Protein AF-A0A7N0UDF5-F1 (afdb_monomer)

InterPro domains:
  IPR001563 Peptidase S10, serine carboxypeptidase [PF00450] (53-94)
  IPR029058 Alpha/Beta hydrolase fold [G3DSA:3.40.50.1820] (39-102)
  IPR029058 Alpha/Beta hydrolase fold [SSF53474] (51-94)

Foldseek 3Di:
DVVVVVVVVVVVVVVPPPPVPQPPVNVVVVVVVVVVVVVVPPPDDPDCPPLNAAPDWDWDDPDPPDTDTDGHHDDPDADPPNVPRDDDDDDDDDDDPPPPPDD

pLDDT: mean 78.53, std 16.93, range [49.03, 97.62]

Mean predicted aligned error: 16.78 Å

Structure (mmCIF, N/CA/C/O backbone):
data_AF-A0A7N0UDF5-F1
#
_entry.id   AF-A0A7N0UDF5-F1
#
loop_
_atom_site.group_PDB
_atom_site.id
_atom_site.type_symbol
_atom_site.label_atom_id
_atom_site.label_alt_id
_atom_site.label_comp_id
_atom_site.label_asym_id
_atom_site.label_entity_id
_atom_site.label_seq_id
_atom_site.pdbx_PDB_ins_code
_atom_site.Cartn_x
_atom_site.Cartn_y
_atom_site.Cartn_z
_atom_site.occupancy
_atom_site.B_iso_or_equiv
_atom_site.auth_seq_id
_atom_site.auth_comp_id
_atom_site.auth_asym_id
_atom_site.auth_atom_id
_atom_site.pdbx_PDB_model_num
ATOM 1 N N . MET A 1 1 ? -1.816 78.831 23.791 1.00 57.28 1 MET A N 1
ATOM 2 C CA . MET A 1 1 ? -1.834 77.398 23.408 1.00 57.28 1 MET A CA 1
ATOM 3 C C . MET A 1 1 ? -1.584 77.232 21.901 1.00 57.28 1 MET A C 1
ATOM 5 O O . MET A 1 1 ? -2.392 76.650 21.199 1.00 57.28 1 MET A O 1
ATOM 9 N N . ILE A 1 2 ? -0.496 77.801 21.368 1.00 53.41 2 ILE A N 1
ATOM 10 C CA . ILE A 1 2 ? -0.152 77.733 19.926 1.00 53.41 2 ILE A CA 1
ATOM 11 C C . ILE A 1 2 ? 1.335 77.373 19.769 1.00 53.41 2 ILE A C 1
ATOM 13 O O . ILE A 1 2 ? 1.684 76.544 18.938 1.00 53.41 2 ILE A O 1
ATOM 17 N N . ILE A 1 3 ? 2.185 77.867 20.675 1.00 54.50 3 ILE A N 1
ATOM 18 C CA . ILE A 1 3 ? 3.628 77.575 20.732 1.00 54.50 3 ILE A CA 1
ATOM 19 C C . ILE A 1 3 ? 3.916 76.069 20.917 1.00 54.50 3 ILE A C 1
ATOM 21 O O . ILE A 1 3 ? 4.737 75.511 20.196 1.00 54.50 3 ILE A O 1
ATOM 25 N N . ASN A 1 4 ? 3.168 75.368 21.781 1.00 52.75 4 ASN A N 1
ATOM 26 C CA . ASN A 1 4 ? 3.353 73.920 21.979 1.00 52.75 4 ASN A CA 1
ATOM 27 C C . ASN A 1 4 ? 3.022 73.084 20.730 1.00 52.75 4 ASN A C 1
ATOM 29 O O . ASN A 1 4 ? 3.539 71.983 20.594 1.00 52.75 4 ASN A O 1
ATOM 33 N N . LYS A 1 5 ? 2.179 73.596 19.819 1.00 54.44 5 LYS A N 1
ATOM 34 C CA . LYS A 1 5 ? 1.780 72.884 18.596 1.00 54.44 5 LYS A CA 1
ATOM 35 C C . LYS A 1 5 ? 2.816 73.024 17.476 1.00 54.44 5 LYS A C 1
ATOM 37 O O . LYS A 1 5 ? 2.874 72.169 16.603 1.00 54.44 5 LYS A O 1
ATOM 42 N N . LEU A 1 6 ? 3.640 74.077 17.495 1.00 56.38 6 LEU A N 1
ATOM 43 C CA . LEU A 1 6 ? 4.743 74.214 16.541 1.00 56.38 6 LEU A CA 1
ATOM 44 C C . LEU A 1 6 ? 5.899 73.274 16.893 1.00 56.38 6 LEU A C 1
ATOM 46 O O . LEU A 1 6 ? 6.382 72.584 16.006 1.00 56.38 6 LEU A O 1
ATOM 50 N N . ASN A 1 7 ? 6.266 73.167 18.177 1.00 57.12 7 ASN A N 1
ATOM 51 C CA . ASN A 1 7 ? 7.332 72.258 18.623 1.00 57.12 7 ASN A CA 1
ATOM 52 C C . ASN A 1 7 ? 7.025 70.777 18.351 1.00 57.12 7 ASN A C 1
ATOM 54 O O . ASN A 1 7 ? 7.941 69.988 18.134 1.00 57.12 7 ASN A O 1
ATOM 58 N N . THR A 1 8 ? 5.750 70.382 18.344 1.00 52.16 8 THR A N 1
ATOM 59 C CA . THR A 1 8 ? 5.362 69.009 17.998 1.00 52.16 8 THR A CA 1
ATOM 60 C C . THR A 1 8 ? 5.439 68.732 16.498 1.00 52.16 8 THR A C 1
ATOM 62 O O . THR A 1 8 ? 5.733 67.605 16.118 1.00 52.16 8 THR A O 1
ATOM 65 N N . LEU A 1 9 ? 5.235 69.734 15.637 1.00 50.09 9 LEU A N 1
ATOM 66 C CA . LEU A 1 9 ? 5.353 69.577 14.182 1.00 50.09 9 LEU A CA 1
ATOM 67 C C . LEU A 1 9 ? 6.819 69.541 13.720 1.00 50.09 9 LEU A C 1
ATOM 69 O O . LEU A 1 9 ? 7.148 68.797 12.796 1.00 50.09 9 LEU A O 1
ATOM 73 N N . THR A 1 10 ? 7.721 70.256 14.398 1.00 54.47 10 THR A N 1
ATOM 74 C CA . THR A 1 10 ? 9.173 70.124 14.177 1.00 54.47 10 THR A CA 1
ATOM 75 C C . THR A 1 10 ? 9.707 68.761 14.625 1.00 54.47 10 THR A C 1
ATOM 77 O O . THR A 1 10 ? 10.556 68.195 13.950 1.00 54.47 10 THR A O 1
ATOM 80 N N . GLN A 1 11 ? 9.171 68.187 15.707 1.00 52.72 11 GLN A N 1
ATOM 81 C CA . GLN A 1 11 ? 9.504 66.817 16.130 1.00 52.72 11 GLN A CA 1
ATOM 82 C C . GLN A 1 11 ? 8.942 65.755 15.169 1.00 52.72 11 GLN A C 1
ATOM 84 O O . GLN A 1 11 ? 9.584 64.740 14.918 1.00 52.72 11 GLN A O 1
ATOM 89 N N . LEU A 1 12 ? 7.750 65.977 14.601 1.00 50.81 12 LEU A N 1
ATOM 90 C CA . LEU A 1 12 ? 7.140 65.022 13.669 1.00 50.81 12 LEU A CA 1
ATOM 91 C C . LEU A 1 12 ? 7.871 64.971 12.322 1.00 50.81 12 LEU A C 1
ATOM 93 O O . LEU A 1 12 ? 7.988 63.907 11.722 1.00 50.81 12 LEU A O 1
ATOM 97 N N . THR A 1 13 ? 8.374 66.114 11.854 1.00 51.03 13 THR A N 1
ATOM 98 C CA . THR A 1 13 ? 9.120 66.199 10.590 1.00 51.03 13 THR A CA 1
ATOM 99 C C . THR A 1 13 ? 10.497 65.543 10.689 1.00 51.03 13 THR A C 1
ATOM 101 O O . THR A 1 13 ? 10.899 64.876 9.742 1.00 51.03 13 THR A O 1
ATOM 104 N N . SER A 1 14 ? 11.165 65.584 11.850 1.00 55.72 14 SER A N 1
ATOM 105 C CA . SER A 1 14 ? 12.424 64.845 12.052 1.00 55.72 14 SER A CA 1
ATOM 106 C C . SER A 1 14 ? 12.251 63.326 12.154 1.00 55.72 14 SER A C 1
ATOM 108 O O . SER A 1 14 ? 13.213 62.590 11.962 1.00 55.72 14 SER A O 1
AT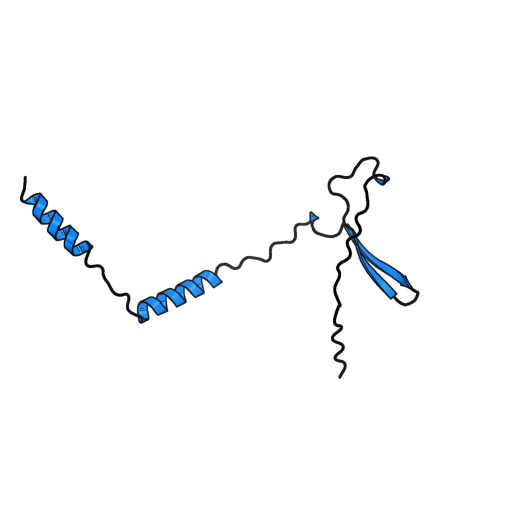OM 110 N N . ILE A 1 15 ? 11.044 62.840 12.467 1.00 52.06 15 ILE A N 1
ATOM 111 C CA . ILE A 1 15 ? 10.744 61.398 12.525 1.00 52.06 15 ILE A CA 1
ATOM 112 C C . ILE A 1 15 ? 10.513 60.824 11.114 1.00 52.06 15 ILE A C 1
ATOM 114 O O . ILE A 1 15 ? 10.796 59.652 10.876 1.00 52.06 15 ILE A O 1
ATOM 118 N N . ILE A 1 16 ? 10.030 61.639 10.168 1.00 52.53 16 ILE A N 1
ATOM 119 C CA . ILE A 1 16 ? 9.557 61.178 8.849 1.00 52.53 16 ILE A CA 1
ATOM 120 C C . ILE A 1 16 ? 10.637 61.274 7.751 1.00 52.53 16 ILE A C 1
ATOM 122 O O . ILE A 1 16 ? 10.480 60.669 6.693 1.00 52.53 16 ILE A O 1
ATOM 126 N N . ASP A 1 17 ? 11.799 61.874 8.025 1.00 50.38 17 ASP A N 1
ATOM 127 C CA . ASP A 1 17 ? 12.992 61.815 7.152 1.00 50.38 17 ASP A CA 1
ATOM 128 C C . ASP A 1 17 ? 13.745 60.469 7.243 1.00 50.38 17 ASP A C 1
ATOM 130 O O . ASP A 1 17 ? 14.973 60.366 7.209 1.00 50.38 17 ASP A O 1
ATOM 134 N N . THR A 1 18 ? 12.990 59.378 7.335 1.00 54.81 18 THR A N 1
ATOM 135 C CA . THR A 1 18 ? 13.499 58.020 7.140 1.00 54.81 18 THR A CA 1
ATOM 136 C C . THR A 1 18 ? 13.155 57.506 5.746 1.00 54.81 18 THR A C 1
ATOM 138 O O . THR A 1 18 ? 12.790 56.351 5.560 1.00 54.81 18 THR A O 1
ATOM 141 N N . SER A 1 19 ? 13.422 58.307 4.711 1.00 55.75 19 SER A N 1
ATOM 142 C CA . SER A 1 19 ? 13.873 57.747 3.431 1.00 55.75 19 SER A CA 1
ATOM 143 C C . SER A 1 19 ? 15.344 57.325 3.553 1.00 55.75 19 SER A C 1
ATOM 145 O O . SER A 1 19 ? 16.206 57.770 2.794 1.00 55.75 19 SER A O 1
ATOM 147 N N . GLN A 1 20 ? 15.664 56.505 4.558 1.00 61.56 20 GLN A N 1
ATOM 148 C CA . GLN A 1 20 ? 16.972 55.872 4.650 1.00 61.56 20 GLN A CA 1
ATOM 149 C C . GLN A 1 20 ? 16.982 54.789 3.578 1.00 61.56 20 GLN A C 1
ATOM 151 O O . GLN A 1 20 ? 16.454 53.694 3.773 1.00 61.56 20 GLN A O 1
ATOM 156 N N . VAL A 1 21 ? 17.525 55.136 2.410 1.00 67.31 21 VAL A N 1
ATOM 157 C CA . VAL A 1 21 ? 17.914 54.167 1.387 1.00 67.31 21 VAL A CA 1
ATOM 158 C C . VAL A 1 21 ? 18.776 53.136 2.100 1.00 67.31 21 VAL A C 1
ATOM 160 O O . VAL A 1 21 ? 19.885 53.439 2.536 1.00 67.31 21 VAL A O 1
ATOM 163 N N . MET A 1 22 ? 18.223 51.945 2.308 1.00 67.56 22 MET A N 1
ATOM 164 C CA . MET A 1 22 ? 18.938 50.878 2.986 1.00 67.56 22 MET A CA 1
ATOM 165 C C . MET A 1 22 ? 20.174 50.554 2.145 1.00 67.56 22 MET A C 1
ATOM 167 O O . MET A 1 22 ? 20.041 50.149 0.990 1.00 67.56 22 MET A O 1
ATOM 171 N N . ASP A 1 23 ? 21.367 50.785 2.703 1.00 83.88 23 ASP A N 1
ATOM 172 C CA . ASP A 1 23 ? 22.637 50.449 2.052 1.00 83.88 23 ASP A CA 1
ATOM 173 C C . ASP A 1 23 ? 22.580 48.990 1.564 1.00 83.88 23 ASP A C 1
ATOM 175 O O . ASP A 1 23 ? 22.097 48.098 2.268 1.00 83.88 23 ASP A O 1
ATOM 179 N N . SER A 1 24 ? 23.075 48.743 0.349 1.00 82.94 24 SER A N 1
ATOM 180 C CA . SER A 1 24 ? 23.185 47.416 -0.261 1.00 82.94 24 SER A CA 1
ATOM 181 C C . SER A 1 24 ? 23.838 46.392 0.677 1.00 82.94 24 SER A C 1
ATOM 183 O O . SER A 1 24 ? 23.425 45.231 0.716 1.00 82.94 24 SER A O 1
ATOM 185 N N . LYS A 1 25 ? 24.799 46.811 1.510 1.00 86.19 25 LYS A N 1
ATOM 186 C CA . LYS A 1 25 ? 25.418 45.946 2.530 1.00 86.19 25 LYS A CA 1
ATOM 187 C C . LYS A 1 25 ? 24.423 45.525 3.611 1.00 86.19 25 LYS A C 1
ATOM 189 O O . LYS A 1 25 ? 24.389 44.354 3.983 1.00 86.19 25 LYS A O 1
ATOM 194 N N . THR A 1 26 ? 23.586 46.451 4.067 1.00 86.69 26 THR A N 1
ATOM 195 C CA . THR A 1 26 ? 22.522 46.206 5.048 1.00 86.69 26 THR A CA 1
ATOM 196 C C . THR A 1 26 ? 21.421 45.321 4.463 1.00 86.69 26 THR A C 1
ATOM 198 O O . THR A 1 26 ? 20.983 44.383 5.124 1.00 86.69 26 THR A O 1
ATOM 201 N N . LEU A 1 27 ? 21.032 45.543 3.202 1.00 85.69 27 LEU A N 1
ATOM 202 C CA . LEU A 1 27 ? 20.077 44.686 2.489 1.00 85.69 27 LEU A CA 1
ATOM 203 C C . LEU A 1 27 ? 20.627 43.265 2.301 1.00 85.69 27 LEU A C 1
ATOM 205 O O . LEU A 1 27 ? 19.921 42.290 2.546 1.00 85.69 27 LEU A O 1
ATOM 209 N N . THR A 1 28 ? 21.895 43.137 1.909 1.00 87.25 28 THR A N 1
ATOM 210 C CA . THR A 1 28 ? 22.560 41.836 1.748 1.00 87.25 28 THR A CA 1
ATOM 211 C C . THR A 1 28 ? 22.631 41.100 3.082 1.00 87.25 28 THR A C 1
ATOM 213 O O . THR A 1 28 ? 22.321 39.915 3.146 1.00 87.25 28 THR A O 1
ATOM 216 N N . LEU A 1 29 ? 22.975 41.800 4.165 1.00 90.00 29 LEU A N 1
ATOM 217 C CA . LEU A 1 29 ? 22.992 41.227 5.507 1.00 90.00 29 LEU A CA 1
ATOM 218 C C . LEU A 1 29 ? 21.595 40.758 5.939 1.00 90.00 29 LEU A C 1
ATOM 220 O O . LEU A 1 29 ? 21.467 39.658 6.467 1.00 90.00 29 LEU A O 1
ATOM 224 N N . LEU A 1 30 ? 20.549 41.541 5.665 1.00 88.56 30 LEU A N 1
ATOM 225 C CA . LEU A 1 30 ? 19.164 41.168 5.957 1.00 88.56 30 LEU A CA 1
ATOM 226 C C . LEU A 1 30 ? 18.725 39.930 5.160 1.00 88.56 30 LEU A C 1
ATOM 228 O O . LEU A 1 30 ? 18.117 39.024 5.726 1.00 88.56 30 LEU A O 1
ATOM 232 N N . LEU A 1 31 ? 19.076 39.856 3.873 1.00 85.94 31 LEU A N 1
ATOM 233 C CA . LEU A 1 31 ? 18.804 38.694 3.023 1.00 85.94 31 LEU A CA 1
ATOM 234 C C . LEU A 1 31 ? 19.525 37.447 3.537 1.00 85.94 31 LEU A C 1
ATOM 236 O O . LEU A 1 31 ? 18.903 36.390 3.648 1.00 85.94 31 LEU A O 1
ATOM 240 N N . LEU A 1 32 ? 20.796 37.573 3.925 1.00 85.38 32 LEU A N 1
ATOM 241 C CA . LEU A 1 32 ? 21.542 36.482 4.543 1.00 85.38 32 LEU A CA 1
ATOM 242 C C . LEU A 1 32 ? 20.850 36.042 5.836 1.00 85.38 32 LEU A C 1
ATOM 244 O O . LEU A 1 32 ? 20.451 34.887 5.921 1.00 85.38 32 LEU A O 1
ATOM 248 N N . ILE A 1 33 ? 20.606 36.944 6.791 1.00 85.12 33 ILE A N 1
ATOM 249 C CA . ILE A 1 33 ? 19.937 36.619 8.064 1.00 85.12 33 ILE A CA 1
ATOM 250 C C . ILE A 1 33 ? 18.575 35.954 7.826 1.00 85.12 33 ILE A C 1
ATOM 252 O O . ILE A 1 33 ? 18.262 34.962 8.480 1.00 85.12 33 ILE A O 1
ATOM 256 N N . SER A 1 34 ? 17.785 36.440 6.863 1.00 80.94 34 SER A N 1
ATOM 257 C CA . SER A 1 34 ? 16.502 35.826 6.515 1.00 80.94 34 SER A CA 1
ATOM 258 C C . SER A 1 34 ? 16.677 34.401 5.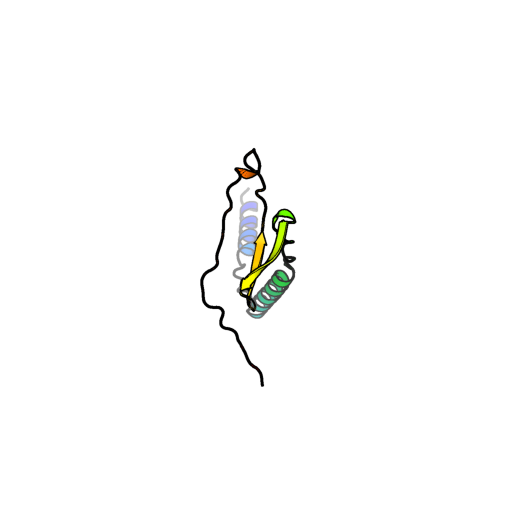985 1.00 80.94 34 SER A C 1
ATOM 260 O O . SER A 1 34 ? 15.948 33.511 6.409 1.00 80.94 34 SER A O 1
ATOM 262 N N . SER A 1 35 ? 17.685 34.146 5.146 1.00 77.38 35 SER A N 1
ATOM 263 C CA . SER A 1 35 ? 18.020 32.807 4.650 1.00 77.38 35 SER A CA 1
ATOM 264 C C . SER A 1 35 ? 18.415 31.864 5.795 1.00 77.38 35 SER A C 1
ATOM 266 O O . SER A 1 35 ? 17.896 30.754 5.887 1.00 77.38 35 SER A O 1
ATOM 268 N N . TRP A 1 36 ? 19.226 32.337 6.750 1.00 69.69 36 TRP A N 1
ATOM 269 C CA . TRP A 1 36 ? 19.565 31.591 7.970 1.00 69.69 36 TRP A CA 1
ATOM 270 C C . TRP A 1 36 ? 18.336 31.306 8.853 1.00 69.69 36 TRP A C 1
ATOM 272 O O . TRP A 1 36 ? 18.262 30.244 9.468 1.00 69.69 36 TRP A O 1
ATOM 282 N N . LEU A 1 37 ? 17.341 32.200 8.876 1.00 69.25 37 LEU A N 1
ATOM 283 C CA . LEU A 1 37 ? 16.096 32.008 9.628 1.00 69.25 37 LEU A CA 1
ATOM 284 C C . LEU A 1 37 ? 15.172 30.953 8.988 1.00 69.25 37 LEU A C 1
ATOM 286 O O . LEU A 1 37 ? 14.524 30.201 9.713 1.00 69.25 37 LEU A O 1
ATOM 290 N N . HIS A 1 38 ? 15.159 30.830 7.654 1.00 60.19 38 HIS A N 1
ATOM 291 C CA . HIS A 1 38 ? 14.422 29.762 6.956 1.00 60.19 38 HIS A CA 1
ATOM 292 C C . HIS A 1 38 ? 15.045 28.377 7.197 1.00 60.19 38 HIS A C 1
ATOM 294 O O . HIS A 1 38 ? 14.325 27.382 7.233 1.00 60.19 38 HIS A O 1
ATOM 300 N N . ILE A 1 39 ? 16.363 28.300 7.425 1.00 59.78 39 ILE A N 1
ATOM 301 C CA . ILE A 1 39 ? 17.063 27.038 7.735 1.00 59.78 39 ILE A CA 1
ATOM 302 C C . ILE A 1 39 ? 16.688 26.508 9.136 1.00 59.78 39 ILE A C 1
ATOM 304 O O . ILE A 1 39 ? 16.754 25.304 9.374 1.00 59.78 39 ILE A O 1
ATOM 308 N N . LEU A 1 40 ? 16.232 27.372 10.055 1.00 58.62 40 LEU A N 1
ATOM 309 C CA . LEU A 1 40 ? 15.765 26.961 11.388 1.00 58.62 40 LEU A CA 1
ATOM 310 C C . LEU A 1 40 ? 14.348 26.363 11.384 1.00 58.62 40 LEU A C 1
ATOM 312 O O . LEU A 1 40 ? 13.979 25.693 12.349 1.00 58.62 40 LEU A O 1
ATOM 316 N N . GLN A 1 41 ? 13.567 26.523 10.307 1.00 61.91 41 GLN A N 1
ATOM 317 C CA . GLN A 1 41 ? 12.354 25.729 10.089 1.00 61.91 41 GLN A CA 1
ATOM 318 C C . GLN A 1 41 ? 12.730 24.335 9.577 1.00 61.91 41 GLN A C 1
ATOM 320 O O . GLN A 1 41 ? 12.392 23.932 8.461 1.00 61.91 41 GLN A O 1
ATOM 325 N N . VAL A 1 42 ? 13.404 23.564 10.431 1.00 61.06 42 VAL A N 1
ATOM 326 C CA . VAL A 1 42 ? 13.485 22.114 10.279 1.00 61.06 42 VAL A CA 1
ATOM 327 C C . VAL A 1 42 ? 12.075 21.585 10.517 1.00 61.06 42 VAL A C 1
ATOM 329 O O . VAL A 1 42 ? 11.675 21.279 11.639 1.00 61.06 42 VAL A O 1
ATOM 332 N N . HIS A 1 43 ? 11.281 21.528 9.454 1.00 64.25 43 HIS A N 1
ATOM 333 C CA . HIS A 1 43 ? 10.072 20.729 9.456 1.00 64.25 43 HIS A CA 1
ATOM 334 C C . HIS A 1 43 ? 10.543 19.287 9.616 1.00 64.25 43 HIS A C 1
ATOM 336 O O . HIS A 1 43 ? 11.109 18.704 8.691 1.00 64.25 43 HIS A O 1
ATOM 342 N N . GLY A 1 44 ? 10.386 18.737 10.822 1.00 64.81 44 GLY A N 1
ATOM 343 C CA . GLY A 1 44 ? 10.553 17.306 11.026 1.00 64.81 44 GLY A CA 1
ATOM 344 C C . GLY A 1 44 ? 9.708 16.578 9.986 1.00 64.81 44 GLY A C 1
ATOM 345 O O . GLY A 1 44 ? 8.594 17.017 9.690 1.00 64.81 44 GLY A O 1
ATOM 346 N N . VAL A 1 45 ? 10.252 15.509 9.397 1.00 72.19 45 VAL A N 1
ATOM 347 C CA . VAL A 1 45 ? 9.486 14.652 8.485 1.00 72.19 45 VAL A CA 1
ATOM 348 C C . VAL A 1 45 ? 8.169 14.333 9.193 1.00 72.19 45 VAL A C 1
ATOM 350 O O . VAL A 1 45 ? 8.232 13.806 10.309 1.00 72.19 45 VAL A O 1
ATOM 353 N N . PRO A 1 46 ? 7.000 14.697 8.627 1.00 71.06 46 PRO A N 1
ATOM 354 C CA . PRO A 1 46 ? 5.731 14.401 9.265 1.00 71.06 46 PRO A CA 1
ATOM 355 C C . PRO A 1 46 ? 5.711 12.911 9.568 1.00 71.06 46 PRO A C 1
ATOM 357 O O . PRO A 1 46 ? 5.857 12.093 8.656 1.00 71.06 46 PRO A O 1
ATOM 360 N N . ALA A 1 47 ? 5.615 12.558 10.850 1.00 78.75 47 ALA A N 1
ATOM 361 C CA . ALA A 1 47 ? 5.516 11.163 11.229 1.00 78.75 47 ALA A CA 1
ATOM 362 C C . ALA A 1 47 ? 4.301 10.590 10.497 1.00 78.75 47 ALA A C 1
ATOM 364 O O . ALA A 1 47 ? 3.200 11.136 10.610 1.00 78.75 47 ALA A O 1
ATOM 365 N N . ILE A 1 48 ? 4.514 9.532 9.712 1.00 79.81 48 ILE A N 1
ATOM 366 C CA . ILE A 1 48 ? 3.417 8.850 9.030 1.00 79.81 48 ILE A CA 1
ATOM 367 C C . ILE A 1 48 ? 2.440 8.417 10.130 1.00 79.81 48 ILE A C 1
ATOM 369 O O . ILE A 1 48 ? 2.857 7.706 11.052 1.00 79.81 48 ILE A O 1
ATOM 373 N N . PRO A 1 49 ? 1.169 8.862 10.090 1.00 84.75 49 PRO A N 1
ATOM 374 C CA . PRO A 1 49 ? 0.192 8.448 11.082 1.00 84.75 49 PRO A CA 1
ATOM 375 C C . PRO A 1 49 ? 0.151 6.924 11.137 1.00 84.75 49 PRO A C 1
ATOM 377 O O . PRO A 1 49 ? 0.186 6.273 10.096 1.00 84.75 49 PRO A O 1
ATOM 380 N N . LYS A 1 50 ? 0.047 6.331 12.329 1.00 84.69 50 LYS A N 1
ATOM 381 C CA . LYS A 1 50 ? 0.035 4.866 12.474 1.00 84.69 50 LYS A CA 1
ATOM 382 C C . LYS A 1 50 ? -1.051 4.208 11.607 1.00 84.69 50 LYS A C 1
ATOM 384 O O . LYS A 1 50 ? -0.826 3.146 11.047 1.00 84.69 50 LYS A O 1
ATOM 389 N N . GLN A 1 51 ? -2.191 4.877 11.445 1.00 83.94 51 GLN A N 1
ATOM 390 C CA . GLN A 1 51 ? -3.309 4.458 10.592 1.00 83.94 51 GLN A CA 1
ATOM 391 C C . GLN A 1 51 ? -3.021 4.512 9.080 1.00 83.94 51 GLN A C 1
ATOM 393 O O . GLN A 1 51 ? -3.779 3.942 8.304 1.00 83.94 51 GLN A O 1
ATOM 398 N N . ALA A 1 52 ? -1.962 5.209 8.658 1.00 86.25 52 ALA A N 1
ATOM 399 C CA . ALA A 1 52 ? -1.490 5.251 7.275 1.00 86.25 52 ALA A CA 1
ATOM 400 C C . ALA A 1 52 ? -0.456 4.148 6.972 1.00 86.25 52 ALA A C 1
ATOM 402 O O . ALA A 1 52 ? 0.044 4.062 5.848 1.00 86.25 52 ALA A O 1
ATOM 403 N N . LEU A 1 53 ? -0.139 3.293 7.953 1.00 92.56 53 LEU A N 1
ATOM 404 C CA . LEU A 1 53 ? 0.621 2.067 7.728 1.00 92.56 53 LEU A CA 1
ATOM 405 C C . LEU A 1 53 ? -0.308 0.966 7.190 1.00 92.56 53 LEU A C 1
ATOM 407 O O . LEU A 1 53 ? -1.464 0.901 7.612 1.00 92.56 53 LEU A O 1
ATOM 411 N N . PRO A 1 54 ? 0.171 0.097 6.282 1.00 95.12 54 PRO A N 1
ATOM 412 C CA . PRO A 1 54 ? -0.609 -1.046 5.820 1.00 95.12 54 PRO A CA 1
ATOM 413 C C . PRO A 1 54 ? -0.997 -1.954 6.988 1.00 95.12 54 PRO A C 1
ATOM 415 O O . PRO A 1 54 ? -0.165 -2.239 7.851 1.00 95.12 54 PRO A O 1
ATOM 418 N N . THR A 1 55 ? -2.225 -2.471 6.977 1.00 95.56 55 THR A N 1
ATOM 419 C CA . THR A 1 55 ? -2.632 -3.559 7.878 1.00 95.56 55 THR A CA 1
ATOM 420 C C . THR A 1 55 ? -1.827 -4.818 7.574 1.00 95.56 55 THR A C 1
ATOM 422 O O . THR A 1 55 ? -1.401 -5.533 8.479 1.00 95.56 55 THR A O 1
ATOM 425 N N . LEU A 1 56 ? -1.597 -5.080 6.287 1.00 96.19 56 LEU A N 1
ATOM 426 C CA . LEU A 1 56 ? -0.808 -6.207 5.818 1.00 96.19 56 LEU A CA 1
ATOM 427 C C . LEU A 1 56 ? -0.066 -5.824 4.538 1.00 96.19 56 LEU A C 1
ATOM 429 O O . LEU A 1 56 ? -0.558 -5.050 3.726 1.00 96.19 56 LEU A O 1
ATOM 433 N N . SER A 1 57 ? 1.131 -6.358 4.341 1.00 97.06 57 SER A N 1
ATOM 434 C CA . SER A 1 57 ? 1.858 -6.215 3.079 1.00 97.06 57 SER A CA 1
ATOM 435 C C . SER A 1 57 ? 2.610 -7.497 2.759 1.00 97.06 57 SER A C 1
ATOM 437 O O . SER A 1 57 ? 2.883 -8.303 3.650 1.00 97.06 57 SER A O 1
ATOM 439 N N . GLY A 1 58 ? 2.921 -7.711 1.485 1.00 97.62 58 GLY A N 1
ATOM 440 C CA . GLY A 1 58 ? 3.620 -8.912 1.054 1.00 97.62 58 GLY A CA 1
ATOM 441 C C . GLY A 1 58 ? 3.712 -9.031 -0.457 1.00 97.62 58 GLY A C 1
ATOM 442 O O . GLY A 1 58 ? 3.497 -8.068 -1.188 1.00 97.62 58 GLY A O 1
ATOM 443 N N . TYR A 1 59 ? 4.032 -10.237 -0.916 1.00 96.88 59 TYR A N 1
ATOM 444 C CA . TYR A 1 59 ? 4.132 -10.571 -2.331 1.00 96.88 59 TYR A CA 1
ATOM 445 C C . TYR A 1 59 ? 3.065 -11.601 -2.687 1.00 96.88 59 TYR A C 1
ATOM 447 O O . TYR A 1 59 ? 3.020 -12.680 -2.101 1.00 96.88 59 TYR A O 1
ATOM 455 N N . LEU A 1 60 ? 2.208 -11.263 -3.645 1.00 95.94 60 LEU A N 1
ATOM 456 C CA . LEU A 1 60 ? 1.230 -12.163 -4.238 1.00 95.94 60 LEU A CA 1
ATOM 457 C C . LEU A 1 60 ? 1.887 -12.880 -5.428 1.00 95.94 60 LEU A C 1
ATOM 459 O O . LEU A 1 60 ? 2.247 -12.206 -6.397 1.00 95.94 60 LEU A O 1
ATOM 463 N N . PRO A 1 61 ? 2.073 -14.210 -5.392 1.00 96.81 61 PRO A N 1
ATOM 464 C CA . PRO A 1 61 ? 2.591 -14.948 -6.539 1.00 96.81 61 PRO A CA 1
ATOM 465 C C . PRO A 1 61 ? 1.659 -14.788 -7.747 1.00 96.81 61 PRO A C 1
ATOM 467 O O . PRO A 1 61 ? 0.457 -15.013 -7.633 1.00 96.81 61 PRO A O 1
ATOM 470 N N . VAL A 1 62 ? 2.211 -14.395 -8.898 1.00 96.06 62 VAL A N 1
ATOM 471 C CA . VAL A 1 62 ? 1.462 -14.224 -10.161 1.00 96.06 62 VAL A CA 1
ATOM 472 C C . VAL A 1 62 ? 1.790 -15.355 -11.132 1.00 96.06 62 VAL A C 1
ATOM 474 O O . VAL A 1 62 ? 0.908 -15.898 -11.789 1.00 96.06 62 VAL A O 1
ATOM 477 N N . THR A 1 63 ? 3.066 -15.730 -11.206 1.00 96.94 63 THR A N 1
ATOM 478 C CA . THR A 1 63 ? 3.553 -16.885 -11.970 1.00 96.94 63 THR A CA 1
ATOM 479 C C . THR A 1 63 ? 4.575 -17.651 -11.130 1.00 96.94 63 THR A C 1
ATOM 481 O O . THR A 1 63 ? 4.894 -17.248 -10.012 1.00 96.94 63 THR A O 1
ATOM 484 N N . SER A 1 64 ? 5.143 -18.732 -11.669 1.00 94.75 64 SER A N 1
ATOM 485 C CA . SER A 1 64 ? 6.216 -19.487 -11.008 1.00 94.75 64 SER A CA 1
ATOM 486 C C . SER A 1 64 ? 7.476 -18.662 -10.722 1.00 94.75 64 SER A C 1
ATOM 488 O O . SER A 1 64 ? 8.262 -19.042 -9.860 1.00 94.75 64 SER A O 1
ATOM 490 N N . SER A 1 65 ? 7.693 -17.55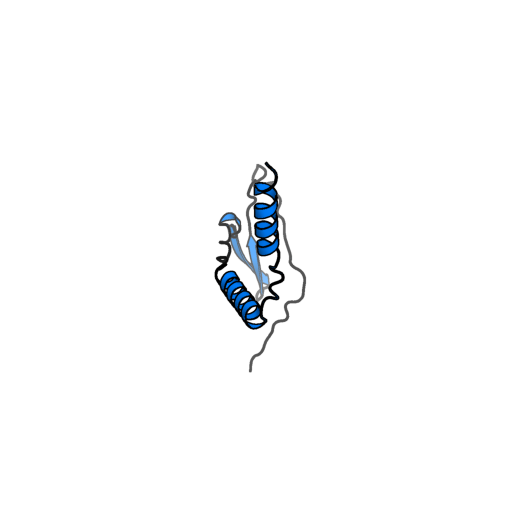9 -11.443 1.00 95.75 65 SER A N 1
ATOM 491 C CA . SER A 1 65 ? 8.901 -16.730 -11.334 1.00 95.75 65 SER A CA 1
ATOM 492 C C . SER A 1 65 ? 8.613 -15.250 -11.087 1.00 95.75 65 SER A C 1
ATOM 494 O O . SER A 1 65 ? 9.536 -14.440 -11.119 1.00 95.75 65 SER A O 1
ATOM 496 N N . SER A 1 66 ? 7.353 -14.865 -10.875 1.00 96.06 66 SER A N 1
ATOM 497 C CA . SER A 1 66 ? 6.984 -13.471 -10.632 1.00 96.06 66 SER A CA 1
ATOM 498 C C . SER A 1 66 ? 5.989 -13.346 -9.493 1.00 96.06 66 SER A C 1
ATOM 500 O O . SER A 1 66 ? 5.035 -14.118 -9.389 1.00 96.06 66 SER A O 1
ATOM 502 N N . ALA A 1 67 ? 6.161 -12.303 -8.692 1.00 97.12 67 ALA A N 1
ATOM 503 C CA . ALA A 1 67 ? 5.216 -11.922 -7.660 1.00 97.12 67 ALA A CA 1
ATOM 504 C C . ALA A 1 67 ? 4.973 -10.412 -7.700 1.00 97.12 67 ALA A C 1
ATOM 506 O O . ALA A 1 67 ? 5.846 -9.640 -8.095 1.00 97.12 67 ALA A O 1
ATOM 507 N N . MET A 1 68 ? 3.778 -10.004 -7.294 1.00 95.62 68 MET A N 1
ATOM 508 C CA . MET A 1 68 ? 3.373 -8.611 -7.189 1.00 95.62 68 MET A CA 1
ATOM 509 C C . MET A 1 68 ? 3.402 -8.195 -5.724 1.00 95.62 68 MET A C 1
ATOM 511 O O . MET A 1 68 ? 2.759 -8.826 -4.888 1.00 95.62 68 MET A O 1
ATOM 515 N N . TYR A 1 69 ? 4.133 -7.130 -5.409 1.00 96.00 69 TYR A N 1
ATOM 516 C CA . TYR A 1 69 ? 4.040 -6.531 -4.084 1.00 96.00 69 TYR A CA 1
ATOM 517 C C . TYR A 1 69 ? 2.656 -5.899 -3.885 1.00 96.00 69 TYR A C 1
ATOM 519 O O . TYR A 1 69 ? 2.141 -5.236 -4.787 1.00 96.00 69 TYR A O 1
ATOM 527 N N . TYR A 1 70 ? 2.080 -6.066 -2.699 1.00 96.81 70 TYR A N 1
ATOM 528 C CA . TYR A 1 70 ? 0.846 -5.402 -2.295 1.00 96.81 70 TYR A CA 1
ATOM 529 C C . TYR A 1 70 ? 0.956 -4.826 -0.881 1.00 96.81 70 TYR A C 1
ATOM 531 O O . TYR A 1 70 ? 1.678 -5.341 -0.025 1.00 96.81 70 TYR A O 1
ATOM 539 N N . ALA A 1 71 ? 0.177 -3.773 -0.642 1.00 97.06 71 ALA A N 1
ATOM 540 C CA . ALA A 1 71 ? -0.107 -3.219 0.672 1.00 97.06 71 ALA A CA 1
ATOM 541 C C . ALA A 1 71 ? -1.631 -3.160 0.841 1.00 97.06 71 ALA A C 1
ATOM 543 O O . ALA A 1 71 ? -2.322 -2.490 0.076 1.00 97.06 71 ALA A O 1
ATOM 544 N N . TYR A 1 72 ? -2.148 -3.906 1.810 1.00 96.12 72 TYR A N 1
ATOM 545 C CA . TYR A 1 72 ? -3.557 -3.998 2.159 1.00 96.12 72 TYR A CA 1
ATOM 546 C C . TYR A 1 72 ? -3.852 -3.135 3.386 1.00 96.12 72 TYR A C 1
ATOM 548 O O . TYR A 1 72 ? -3.160 -3.218 4.403 1.00 96.12 72 TYR A O 1
ATOM 556 N N . TYR A 1 73 ? -4.898 -2.323 3.279 1.00 95.06 73 TYR A N 1
ATOM 557 C CA . TYR A 1 73 ? -5.395 -1.447 4.331 1.00 95.06 73 TYR A CA 1
ATOM 558 C C . TYR A 1 73 ? -6.845 -1.826 4.609 1.00 95.06 73 TYR A C 1
ATOM 560 O O . TYR A 1 73 ? -7.681 -1.757 3.709 1.00 95.06 73 TYR A O 1
ATOM 568 N N . GLU A 1 74 ? -7.144 -2.230 5.839 1.00 93.75 74 GLU A N 1
ATOM 569 C CA . GLU A 1 74 ? -8.528 -2.479 6.242 1.00 93.75 74 GLU A CA 1
ATOM 570 C C . GLU A 1 74 ? -9.331 -1.177 6.310 1.00 93.75 74 GLU A C 1
ATOM 572 O O . GLU A 1 74 ? -8.800 -0.095 6.584 1.00 93.75 74 GLU A O 1
ATOM 577 N N . ALA A 1 75 ? -10.639 -1.283 6.066 1.00 93.69 75 ALA A N 1
ATOM 578 C CA . ALA A 1 75 ? -11.542 -0.154 6.210 1.00 93.69 75 ALA A CA 1
ATOM 579 C C . ALA A 1 75 ? -11.554 0.323 7.667 1.00 93.69 75 ALA A C 1
ATOM 581 O O . ALA A 1 75 ? -11.843 -0.446 8.579 1.00 93.69 75 ALA A O 1
ATOM 582 N N . GLN A 1 76 ? -11.313 1.619 7.879 1.00 91.81 76 G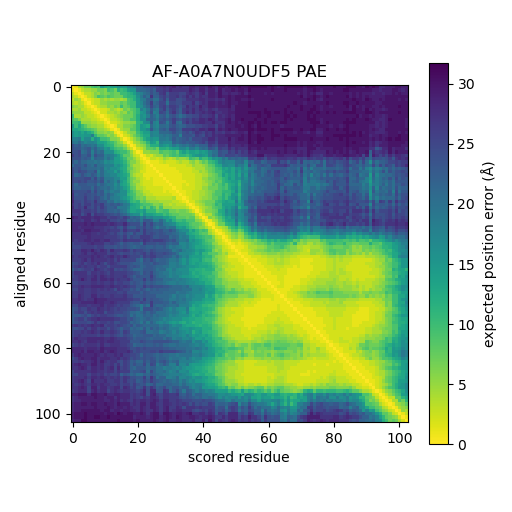LN A N 1
ATOM 583 C CA . GLN A 1 76 ? -11.368 2.210 9.222 1.00 91.81 76 GLN A CA 1
ATOM 584 C C . GLN A 1 76 ? -12.784 2.178 9.818 1.00 91.81 76 GLN A C 1
ATOM 586 O O . GLN A 1 76 ? -12.946 2.152 11.033 1.00 91.81 76 GLN A O 1
ATOM 591 N N . ASN A 1 77 ? -13.803 2.171 8.954 1.00 93.56 77 ASN A N 1
ATOM 592 C CA . ASN A 1 77 ? -15.210 2.020 9.315 1.00 93.56 77 ASN A CA 1
ATOM 593 C C . ASN A 1 77 ? -15.818 0.911 8.436 1.00 93.56 77 ASN A C 1
ATOM 595 O O . ASN A 1 77 ? -16.325 1.217 7.354 1.00 93.56 77 ASN A O 1
ATOM 599 N N . PRO A 1 78 ? -15.702 -0.370 8.829 1.00 93.06 78 PRO A N 1
ATOM 600 C CA . PRO A 1 78 ? -16.216 -1.484 8.039 1.00 93.06 78 PRO A CA 1
ATOM 601 C C . PRO A 1 78 ? -17.749 -1.501 8.026 1.00 93.06 78 PRO A C 1
ATOM 603 O O . PRO A 1 78 ? -18.398 -1.075 8.983 1.00 93.06 78 PRO A O 1
ATOM 606 N N . ILE A 1 79 ? -18.323 -2.030 6.946 1.00 95.06 79 ILE A N 1
ATOM 607 C CA . ILE A 1 79 ? -19.760 -2.292 6.821 1.00 95.06 79 ILE A CA 1
ATOM 608 C C . ILE A 1 79 ? -20.023 -3.680 7.420 1.00 95.06 79 ILE A C 1
ATOM 610 O O . ILE A 1 79 ? -19.432 -4.648 6.940 1.00 95.06 79 ILE A O 1
ATOM 614 N N . PRO A 1 80 ? -20.857 -3.815 8.468 1.00 92.88 80 PRO A N 1
ATOM 615 C CA . PRO A 1 80 ? -21.223 -5.118 9.010 1.00 92.88 80 PRO A CA 1
ATOM 616 C C . PRO A 1 80 ? -22.271 -5.825 8.130 1.00 92.88 80 PRO A C 1
ATOM 618 O O . PRO A 1 80 ? -23.202 -5.159 7.673 1.00 92.88 80 PRO A O 1
ATOM 621 N N . PRO A 1 81 ? -22.203 -7.161 7.988 1.00 91.94 81 PRO A N 1
ATOM 622 C CA . PRO A 1 81 ? -21.134 -8.045 8.457 1.00 91.94 81 PRO A CA 1
ATOM 623 C C . PRO A 1 81 ? -19.827 -7.828 7.676 1.00 91.94 81 PRO A C 1
ATOM 625 O O . PRO A 1 81 ? -19.851 -7.474 6.508 1.00 91.94 81 PRO A O 1
ATOM 628 N N . LEU A 1 82 ? -18.674 -8.078 8.311 1.00 87.81 82 LEU A N 1
ATOM 629 C CA . LEU A 1 82 ? -17.347 -7.766 7.749 1.00 87.81 82 LEU A CA 1
ATOM 630 C C . LEU A 1 82 ? -17.116 -8.225 6.286 1.00 87.81 82 LEU A C 1
ATOM 632 O O . LEU A 1 82 ? -16.520 -7.447 5.542 1.00 87.81 82 LEU A O 1
AT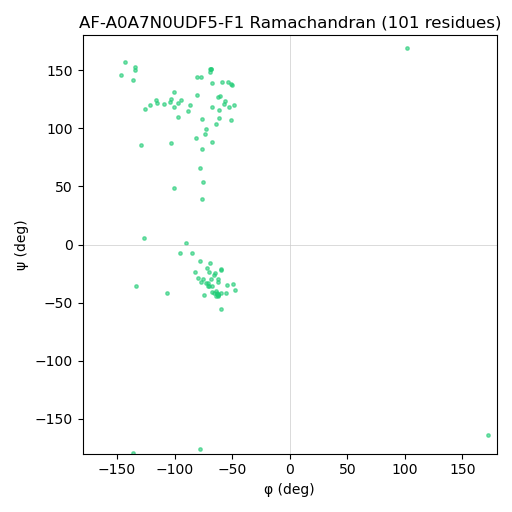OM 636 N N . PRO A 1 83 ? -17.589 -9.410 5.834 1.00 92.56 83 PRO A N 1
ATOM 637 C CA . PRO A 1 83 ? -17.457 -9.832 4.434 1.00 92.56 83 PRO A CA 1
ATOM 638 C C . PRO A 1 83 ? -18.128 -8.906 3.409 1.00 92.56 83 PRO A C 1
ATOM 640 O O . PRO A 1 83 ? -17.743 -8.927 2.244 1.00 92.56 83 PRO A O 1
ATOM 643 N N . ASP A 1 84 ? -19.093 -8.089 3.834 1.00 95.06 84 ASP A N 1
ATOM 644 C CA . ASP A 1 84 ? -19.825 -7.160 2.970 1.00 95.06 84 ASP A CA 1
ATOM 645 C C . ASP A 1 84 ? -19.082 -5.825 2.797 1.00 95.06 84 ASP A C 1
ATOM 647 O O . ASP A 1 84 ? -19.475 -4.988 1.981 1.00 95.06 84 ASP A O 1
ATOM 651 N N . THR A 1 85 ? -17.985 -5.606 3.535 1.00 96.50 85 THR A N 1
ATOM 652 C CA . THR A 1 85 ? -17.115 -4.445 3.317 1.00 96.50 85 THR A CA 1
ATOM 653 C C . THR A 1 85 ? -16.423 -4.581 1.953 1.00 96.50 85 THR A C 1
ATOM 655 O O . THR A 1 85 ? -15.667 -5.531 1.744 1.00 96.50 85 THR A O 1
ATOM 658 N N . PRO A 1 86 ? -16.642 -3.649 1.008 1.00 95.62 86 PRO A N 1
ATOM 659 C CA . PRO A 1 86 ? -16.116 -3.776 -0.344 1.00 95.62 86 PRO A CA 1
ATOM 660 C C . PRO A 1 86 ? -14.592 -3.639 -0.382 1.00 95.62 86 PRO A C 1
ATOM 662 O O . PRO A 1 86 ? -13.994 -2.867 0.369 1.00 95.62 86 PRO A O 1
ATOM 665 N N . ILE A 1 87 ? -13.969 -4.340 -1.330 1.00 95.31 87 ILE A N 1
ATOM 666 C CA . ILE A 1 87 ? -12.530 -4.253 -1.589 1.00 95.31 87 ILE A CA 1
ATOM 667 C C . ILE A 1 87 ? -12.280 -3.232 -2.701 1.00 95.31 87 ILE A C 1
ATOM 669 O O . ILE A 1 87 ? -12.794 -3.372 -3.811 1.00 95.31 87 ILE A O 1
ATOM 673 N N . LEU A 1 88 ? -11.444 -2.230 -2.421 1.00 95.12 88 LEU A N 1
ATOM 674 C CA . LEU A 1 88 ? -10.905 -1.320 -3.429 1.00 95.12 88 LEU A CA 1
ATOM 675 C C . LEU A 1 88 ? -9.516 -1.794 -3.859 1.00 95.12 88 LEU A C 1
ATOM 677 O O . LEU A 1 88 ? -8.598 -1.869 -3.045 1.00 95.12 88 LEU A O 1
ATOM 681 N N . ILE A 1 89 ? -9.350 -2.053 -5.154 1.00 95.94 89 ILE A N 1
ATOM 682 C CA . ILE A 1 89 ? -8.045 -2.339 -5.751 1.00 95.94 89 ILE A CA 1
ATOM 683 C C . ILE A 1 89 ? -7.555 -1.066 -6.437 1.00 95.94 89 ILE A C 1
ATOM 685 O O . ILE A 1 89 ? -8.189 -0.572 -7.368 1.00 95.94 89 ILE A O 1
ATOM 689 N N . TRP A 1 90 ? -6.419 -0.543 -5.981 1.00 95.56 90 TRP A N 1
ATOM 690 C CA . TRP A 1 90 ? -5.776 0.627 -6.570 1.00 95.56 90 TRP A CA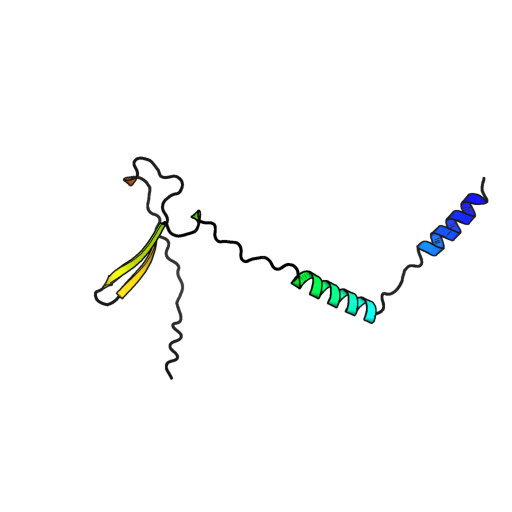 1
ATOM 691 C C . TRP A 1 90 ? -4.492 0.222 -7.290 1.00 95.56 90 TRP A C 1
ATOM 693 O O . TRP A 1 90 ? -3.573 -0.320 -6.679 1.00 95.56 90 TRP A O 1
ATOM 703 N N . LEU A 1 91 ? -4.420 0.505 -8.590 1.00 93.75 91 LEU A N 1
ATOM 704 C CA . LEU A 1 91 ? -3.257 0.220 -9.427 1.00 93.75 91 LEU A CA 1
ATOM 705 C C . LEU A 1 91 ? -2.672 1.535 -9.937 1.00 93.75 91 LEU A C 1
ATOM 707 O O . LEU A 1 91 ? -3.369 2.326 -10.571 1.00 93.75 91 LEU A O 1
ATOM 711 N N . GLN A 1 92 ? -1.386 1.770 -9.675 1.00 90.94 92 GLN A N 1
ATOM 712 C CA . GLN A 1 92 ? -0.691 2.923 -10.238 1.00 90.94 92 GLN A CA 1
ATOM 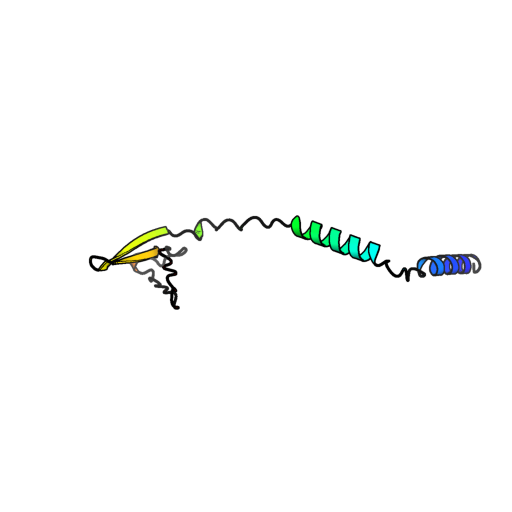713 C C . GLN A 1 92 ? -0.275 2.621 -11.683 1.00 90.94 92 GLN A C 1
ATOM 715 O O . GLN A 1 92 ? 0.363 1.606 -11.953 1.00 90.94 92 GLN A O 1
ATOM 720 N N . GLY A 1 93 ? -0.610 3.518 -12.610 1.00 89.75 93 GLY A N 1
ATOM 721 C CA . GLY A 1 93 ? -0.097 3.469 -13.977 1.00 89.75 93 GLY A CA 1
ATOM 722 C C . GLY A 1 93 ? 1.337 4.000 -14.112 1.00 89.75 93 GLY A C 1
ATOM 723 O O . GLY A 1 93 ? 1.977 4.417 -13.141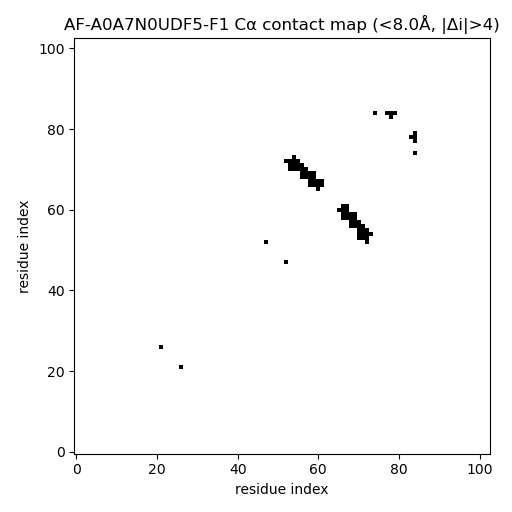 1.00 89.75 93 GLY A O 1
ATOM 724 N N . GLY A 1 94 ? 1.809 4.041 -15.359 1.00 88.56 94 GLY A N 1
ATOM 725 C CA . GLY A 1 94 ? 3.141 4.516 -15.739 1.00 88.56 94 GLY A CA 1
ATOM 726 C C . GLY A 1 94 ? 4.127 3.383 -16.026 1.00 88.56 94 GLY A C 1
ATOM 727 O O . GLY A 1 94 ? 3.860 2.214 -15.761 1.00 88.56 94 GLY A O 1
ATOM 728 N N . PHE A 1 95 ? 5.278 3.741 -16.594 1.00 78.56 95 PHE A N 1
ATOM 729 C CA . PHE A 1 95 ? 6.363 2.802 -16.864 1.00 78.56 95 PHE A CA 1
ATOM 730 C C . PHE A 1 95 ? 7.464 2.994 -15.830 1.00 78.56 95 PHE A C 1
ATOM 732 O O . PHE A 1 95 ? 8.033 4.080 -15.707 1.00 78.56 95 PHE A O 1
ATOM 739 N N . VAL A 1 96 ? 7.802 1.928 -15.111 1.00 77.56 96 VAL A N 1
ATOM 740 C CA . VAL A 1 96 ? 9.027 1.907 -14.315 1.00 77.56 96 VAL A CA 1
ATOM 741 C C . VAL A 1 96 ? 10.183 1.694 -15.284 1.00 77.56 96 VAL A C 1
ATOM 743 O O . VAL A 1 96 ? 10.356 0.606 -15.831 1.00 77.56 96 VAL A O 1
ATOM 746 N N . LYS A 1 97 ? 10.982 2.739 -15.521 1.00 75.31 97 LYS A N 1
ATOM 747 C CA . LYS A 1 97 ? 12.263 2.574 -16.207 1.00 75.31 97 LYS A CA 1
ATOM 748 C C . LYS A 1 97 ? 13.215 1.894 -15.233 1.00 75.31 97 LYS A C 1
ATOM 750 O O . LYS A 1 97 ? 13.783 2.545 -14.361 1.00 75.31 97 LYS A O 1
ATOM 755 N N . LEU A 1 98 ? 13.374 0.584 -15.380 1.00 70.94 98 LEU A N 1
ATOM 756 C CA . LEU A 1 98 ? 14.441 -0.138 -14.703 1.00 70.94 98 LEU A CA 1
ATOM 757 C C . LEU A 1 98 ? 15.777 0.428 -15.196 1.00 70.94 98 LEU A C 1
ATOM 759 O O . LEU A 1 98 ? 16.164 0.238 -16.348 1.00 70.94 98 LEU A O 1
ATOM 763 N N . MET A 1 99 ? 16.470 1.169 -14.332 1.00 62.31 99 MET A N 1
ATOM 764 C CA . MET A 1 99 ? 17.871 1.511 -14.544 1.00 62.31 99 MET A CA 1
ATOM 765 C C . MET A 1 99 ? 18.701 0.273 -14.212 1.00 62.31 99 MET A C 1
ATOM 767 O O . MET A 1 99 ? 19.217 0.127 -13.110 1.00 62.31 99 MET A O 1
ATOM 771 N N . THR A 1 100 ? 18.807 -0.654 -15.157 1.00 57.66 100 THR A N 1
ATOM 772 C CA . THR A 1 100 ? 19.835 -1.693 -15.100 1.00 57.66 100 THR A CA 1
ATOM 773 C C . THR A 1 100 ? 21.132 -1.090 -15.625 1.00 57.66 100 THR A C 1
ATOM 775 O O . THR A 1 100 ? 21.372 -1.097 -16.829 1.00 57.66 100 THR A O 1
ATOM 778 N N . HIS A 1 101 ? 21.955 -0.533 -14.737 1.00 52.66 101 HIS A N 1
ATOM 779 C CA . HIS A 1 101 ? 23.367 -0.302 -15.033 1.00 52.66 101 HIS A CA 1
ATOM 780 C C . HIS A 1 101 ? 24.163 -1.392 -14.317 1.00 52.66 101 HIS A C 1
ATOM 782 O O . HIS A 1 101 ? 24.558 -1.234 -13.167 1.00 52.66 101 HIS A O 1
ATOM 788 N N . PHE A 1 102 ? 24.329 -2.532 -14.985 1.00 57.12 102 PHE A N 1
ATOM 789 C CA . PHE A 1 102 ? 25.333 -3.520 -14.606 1.00 57.12 102 PHE A CA 1
ATOM 790 C C . PHE A 1 102 ? 26.553 -3.269 -15.490 1.00 57.12 102 PHE A C 1
ATOM 792 O O . PHE A 1 102 ? 26.484 -3.459 -16.704 1.00 57.12 102 PHE A O 1
ATOM 799 N N . GLY A 1 103 ? 27.622 -2.770 -14.878 1.00 49.03 103 GLY A N 1
ATOM 800 C CA . GLY A 1 103 ? 28.963 -2.638 -15.437 1.00 49.03 103 GLY A CA 1
ATOM 801 C C . GLY A 1 103 ? 29.960 -2.960 -14.342 1.00 49.03 103 GLY A C 1
ATOM 802 O O . GLY A 1 103 ? 29.692 -2.525 -13.199 1.00 49.03 103 GLY A O 1
#

Radius of gyration: 33.19 Å; Cα contacts (8 Å, |Δi|>4): 38; chains: 1; bounding box: 50×97×40 Å

Solvent-accessible surface area (backbone atoms only — not comparable to full-atom values): 7033 Å² total; per-residue (Å²): 143,56,71,72,60,52,60,51,51,58,54,51,53,70,66,65,73,66,81,67,76,73,49,68,68,58,50,52,50,51,53,50,53,50,52,58,55,57,65,69,64,70,74,68,78,77,75,76,52,77,85,76,48,60,75,42,71,52,67,49,76,75,52,100,88,42,64,45,77,50,72,44,69,75,67,94,77,66,43,83,62,70,89,70,38,82,86,85,86,86,79,86,82,83,80,84,80,78,82,80,82,86,127

Organism: Kalanchoe fedtschenkoi (NCBI:txid6378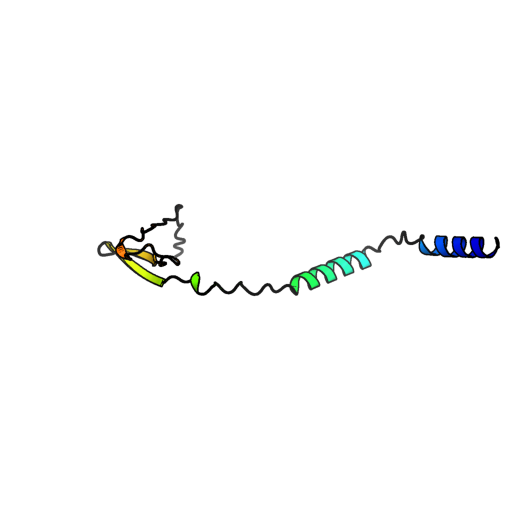7)

Sequence (103 aa):
MIINKLNTLTQLTSIIDTSQVMDSKTLTLLLLISSWLHILQVHGVPAIPKQALPTLSGYLPVTSSSAMYYAYYEAQNPIPPLPDTPILIWLQGGFVKLMTHFG

Secondary structure (DSSP, 8-state):
--HHHHHHHHHHHHHH-------HHHHHHHHHHHHHHHHT---PPPPPPGGGS-SEEEEEEEETTEEEEEEE---SSPPSSGGGSPPPP----S---------